Protein AF-A0A191WF52-F1 (afdb_monomer)

pLDDT: mean 78.09, std 19.3, range [26.41, 96.44]

Nearest PDB structures (foldseek):
  6rid-assembly1_G  TM=4.115E-01  e=1.480E-01  Vaccinia virus GLV-1h68
  5m3m-assembly1_G  TM=4.026E-01  e=2.732E+00  Saccharomyces cerevisiae S288C
  7aoe-assembly1_G  TM=3.598E-01  e=2.309E+00  Schizosaccharomyces pombe 972h-
  7ob9-assembly1_G  TM=2.958E-01  e=9.378E+00  Homo sapiens
  5tcu-assembly1_S1  TM=2.341E-01  e=8.383E+00  Staphylococcus aureus subsp. aureus NCTC 8325

Structure (mmCIF, N/CA/C/O backbone):
data_AF-A0A191WF52-F1
#
_entry.id   AF-A0A191WF52-F1
#
loop_
_atom_site.group_PDB
_atom_site.id
_atom_site.type_symbol
_atom_site.label_atom_id
_atom_site.label_alt_id
_atom_site.label_comp_id
_atom_site.label_asym_id
_atom_site.label_entity_id
_atom_site.label_seq_id
_atom_site.pdbx_PDB_ins_code
_atom_site.Cartn_x
_atom_site.Cartn_y
_atom_site.Cartn_z
_atom_site.occupancy
_atom_site.B_iso_or_equiv
_atom_site.auth_seq_id
_atom_site.auth_comp_id
_atom_site.auth_asym_id
_atom_site.auth_atom_id
_atom_site.pdbx_PDB_model_num
ATOM 1 N N . MET A 1 1 ? -11.973 8.768 -15.383 1.00 29.41 1 MET A N 1
ATOM 2 C CA . MET A 1 1 ? -11.548 8.055 -14.163 1.00 29.41 1 MET A CA 1
ATOM 3 C C . MET A 1 1 ? -12.730 8.080 -13.218 1.00 29.41 1 MET A C 1
ATOM 5 O O . MET A 1 1 ? -13.074 9.144 -12.724 1.00 29.41 1 MET A O 1
ATOM 9 N N . VAL A 1 2 ? -13.441 6.960 -13.125 1.00 26.41 2 VAL A N 1
ATOM 10 C CA . VAL A 1 2 ? -14.609 6.805 -12.252 1.00 26.41 2 VAL A CA 1
ATOM 11 C C . VAL A 1 2 ? -14.065 6.355 -10.901 1.00 26.41 2 VAL A C 1
ATOM 13 O O . VAL A 1 2 ? -13.337 5.367 -10.847 1.00 26.41 2 VAL A O 1
ATOM 16 N N . ALA A 1 3 ? -14.325 7.131 -9.849 1.00 27.41 3 ALA A N 1
ATOM 17 C CA . ALA A 1 3 ? -14.027 6.725 -8.484 1.00 27.41 3 ALA A CA 1
ATOM 18 C C . ALA A 1 3 ? -14.960 5.559 -8.141 1.00 27.41 3 ALA A C 1
ATOM 20 O O . ALA A 1 3 ? -16.178 5.721 -8.205 1.00 27.41 3 ALA A O 1
ATOM 21 N N . PHE A 1 4 ? -14.395 4.387 -7.860 1.00 37.84 4 PHE A N 1
ATOM 22 C CA . PHE A 1 4 ? -15.176 3.282 -7.329 1.00 37.84 4 PHE A CA 1
ATOM 23 C C . PHE A 1 4 ? -15.386 3.529 -5.841 1.00 37.84 4 PHE A C 1
ATOM 25 O O . PHE A 1 4 ? -14.440 3.746 -5.087 1.00 37.84 4 PHE A O 1
ATOM 32 N N . ASP A 1 5 ? -16.662 3.579 -5.493 1.00 42.72 5 ASP A N 1
ATOM 33 C CA . ASP A 1 5 ? -17.210 3.669 -4.154 1.00 42.72 5 ASP A CA 1
ATOM 34 C C . ASP A 1 5 ? -16.736 2.455 -3.345 1.00 42.72 5 ASP A C 1
ATOM 36 O O . ASP A 1 5 ? -17.298 1.370 -3.448 1.00 42.72 5 ASP A O 1
ATOM 40 N N . THR A 1 6 ? -15.652 2.601 -2.584 1.00 44.31 6 THR A N 1
ATOM 41 C CA . THR A 1 6 ? -15.279 1.631 -1.546 1.00 44.31 6 THR A CA 1
ATOM 42 C C . THR A 1 6 ? -16.074 1.949 -0.284 1.00 44.31 6 THR A C 1
ATOM 44 O O . THR A 1 6 ? -15.527 2.396 0.728 1.00 44.31 6 THR A O 1
ATOM 47 N N . GLY A 1 7 ? -17.392 1.784 -0.386 1.00 46.22 7 GLY A N 1
ATOM 48 C CA . GLY A 1 7 ? -18.268 1.592 0.762 1.00 46.22 7 GLY A CA 1
ATOM 49 C C . GLY A 1 7 ? -18.091 0.177 1.335 1.00 46.22 7 GLY A C 1
ATOM 50 O O . GLY A 1 7 ? -17.508 -0.683 0.677 1.00 46.22 7 GLY A O 1
ATOM 51 N N . PRO A 1 8 ? -18.536 -0.080 2.574 1.00 43.44 8 PRO A N 1
ATOM 52 C CA . PRO A 1 8 ? -18.485 -1.416 3.162 1.00 43.44 8 PRO A CA 1
ATOM 53 C C . PRO A 1 8 ? -19.297 -2.421 2.322 1.00 43.44 8 PRO A C 1
ATOM 55 O O . PRO A 1 8 ? -20.458 -2.167 2.013 1.00 43.44 8 PRO A O 1
ATOM 58 N N . ASP A 1 9 ? -18.673 -3.553 1.973 1.00 47.97 9 ASP A N 1
ATOM 59 C CA . ASP A 1 9 ? -19.230 -4.607 1.099 1.00 47.97 9 ASP A CA 1
ATOM 60 C C . ASP A 1 9 ? -20.408 -5.389 1.718 1.00 47.97 9 ASP A C 1
ATOM 62 O O . ASP A 1 9 ? -21.119 -6.094 1.004 1.00 47.97 9 ASP A O 1
ATOM 66 N N . ASP A 1 10 ? -20.656 -5.241 3.022 1.00 43.97 10 ASP A N 1
ATOM 67 C CA . ASP A 1 10 ? -21.839 -5.788 3.686 1.00 43.97 10 ASP A CA 1
ATOM 68 C C . ASP A 1 10 ? -22.900 -4.687 3.834 1.00 43.97 10 ASP A C 1
ATOM 70 O O . ASP A 1 10 ? -22.799 -3.790 4.677 1.00 43.97 10 ASP A O 1
ATOM 74 N N . LEU A 1 11 ? -23.930 -4.753 2.985 1.00 46.06 11 LEU A N 1
ATOM 75 C CA . LEU A 1 11 ? -25.143 -3.938 3.081 1.00 46.06 11 LEU A CA 1
ATOM 76 C C . LEU A 1 11 ? -25.948 -4.346 4.324 1.00 46.06 11 LEU A C 1
ATOM 78 O O . LEU A 1 11 ? -26.911 -5.105 4.235 1.00 46.06 11 LEU A O 1
ATOM 82 N N . ASP A 1 12 ? -25.555 -3.827 5.484 1.00 46.78 12 ASP A N 1
ATOM 83 C CA . ASP A 1 12 ? -26.347 -3.913 6.709 1.00 46.78 12 ASP A CA 1
ATOM 84 C C . ASP A 1 12 ? -27.465 -2.837 6.670 1.00 46.78 12 ASP A C 1
ATOM 86 O O . ASP A 1 12 ? -27.225 -1.625 6.714 1.00 46.78 12 ASP A O 1
ATOM 90 N N . ASP A 1 13 ? -28.707 -3.309 6.532 1.00 49.62 13 ASP A N 1
ATOM 91 C CA . ASP A 1 13 ? -29.984 -2.655 6.867 1.00 49.62 13 ASP A CA 1
ATOM 92 C C . ASP A 1 13 ? -30.481 -1.398 6.101 1.00 49.62 13 ASP A C 1
ATOM 94 O O . ASP A 1 13 ? -31.334 -0.684 6.630 1.00 49.62 13 ASP A O 1
ATOM 98 N N . GLU A 1 14 ? -30.038 -1.091 4.870 1.00 48.06 14 GLU A N 1
ATOM 99 C CA . GLU A 1 14 ? -30.549 0.056 4.054 1.00 48.06 14 GLU A CA 1
ATOM 100 C C . GLU A 1 14 ? -30.547 1.416 4.794 1.00 48.06 14 GLU A C 1
ATOM 102 O O . GLU A 1 14 ? -31.282 2.363 4.495 1.00 48.06 14 GLU A O 1
ATOM 107 N N . ARG A 1 15 ? -29.687 1.536 5.802 1.00 46.47 15 ARG A N 1
ATOM 108 C CA . ARG A 1 15 ? -29.732 2.594 6.807 1.00 46.47 15 ARG A CA 1
ATOM 109 C C . ARG A 1 15 ? -28.666 3.655 6.576 1.00 46.47 15 ARG A C 1
ATOM 111 O O . ARG A 1 15 ? -28.021 4.117 7.512 1.00 46.47 15 ARG A O 1
ATOM 118 N N . LEU A 1 16 ? -28.550 4.119 5.332 1.00 50.62 16 LEU A N 1
ATOM 119 C CA . LEU A 1 16 ? -27.591 5.157 4.916 1.00 50.62 16 LEU A CA 1
ATOM 120 C C . LEU A 1 16 ? -27.689 6.463 5.735 1.00 50.62 16 LEU A C 1
ATOM 122 O O . LEU A 1 16 ? -26.727 7.221 5.796 1.00 50.62 16 LEU A O 1
ATOM 126 N N . ALA A 1 17 ? -28.831 6.719 6.385 1.00 48.50 17 ALA A N 1
ATOM 127 C CA . ALA A 1 17 ? -29.066 7.885 7.240 1.00 48.50 17 ALA A CA 1
ATOM 128 C C . ALA A 1 17 ? -29.325 7.545 8.722 1.00 48.50 17 ALA A C 1
ATOM 130 O O . ALA A 1 17 ? -29.654 8.436 9.509 1.00 48.50 17 ALA A O 1
ATOM 131 N N . ALA A 1 18 ? -29.226 6.276 9.133 1.00 52.44 18 ALA A N 1
ATOM 132 C CA . ALA A 1 18 ? -29.449 5.934 10.531 1.00 52.44 18 ALA A CA 1
ATOM 133 C C . ALA A 1 18 ? -28.269 6.384 11.385 1.00 52.44 18 ALA A C 1
ATOM 135 O O . ALA A 1 18 ? -27.104 6.171 11.048 1.00 52.44 18 ALA A O 1
ATOM 136 N N . SER A 1 19 ? -28.578 6.967 12.541 1.00 56.81 19 SER A N 1
ATOM 137 C CA . SER A 1 19 ? -27.571 7.191 13.567 1.00 56.81 19 SER A CA 1
ATOM 138 C C . SER A 1 19 ? -26.925 5.851 13.915 1.00 56.81 19 SER A C 1
ATOM 140 O O . SER A 1 19 ? -27.600 4.932 14.379 1.00 56.81 19 SER A O 1
ATOM 142 N N . GLN A 1 20 ? -25.622 5.741 13.660 1.00 56.81 20 GLN A N 1
ATOM 143 C CA . GLN A 1 20 ? -24.847 4.546 13.982 1.00 56.81 20 GLN A CA 1
ATOM 144 C C . GLN A 1 20 ? -25.029 4.200 15.463 1.00 56.81 20 GLN A C 1
ATOM 146 O O . GLN A 1 20 ? -25.039 5.098 16.315 1.00 56.81 20 GLN A O 1
ATOM 151 N N . ARG A 1 21 ? -25.192 2.911 15.774 1.00 57.84 21 ARG A N 1
ATOM 152 C CA . ARG A 1 21 ? -25.303 2.440 17.161 1.00 57.84 21 ARG A CA 1
ATOM 153 C C . ARG A 1 21 ? -23.987 2.684 17.915 1.00 57.84 21 ARG A C 1
ATOM 155 O O . ARG A 1 21 ? -22.936 2.883 17.305 1.00 57.84 21 ARG A O 1
ATOM 162 N N . VAL A 1 22 ? -24.054 2.734 19.246 1.00 59.91 22 VAL A N 1
ATOM 163 C CA . VAL A 1 22 ? -22.894 3.027 20.116 1.00 59.91 22 VAL A CA 1
ATOM 164 C C . VAL A 1 22 ? -21.824 1.932 20.028 1.00 59.91 22 VAL A C 1
ATOM 166 O O . VAL A 1 22 ? -20.645 2.215 20.178 1.00 59.91 22 VAL A O 1
ATOM 169 N N . ASP A 1 23 ? -22.231 0.709 19.710 1.00 61.94 23 ASP A N 1
ATOM 170 C CA . ASP A 1 23 ? -21.393 -0.471 19.499 1.00 61.94 23 ASP A CA 1
ATOM 171 C C . ASP A 1 23 ? -21.012 -0.697 18.025 1.00 61.94 23 ASP A C 1
ATOM 173 O O . ASP A 1 23 ? -20.489 -1.755 17.679 1.00 61.94 23 ASP A O 1
ATOM 177 N N . SER A 1 24 ? -21.276 0.277 17.145 1.00 62.53 24 SER A N 1
ATOM 178 C CA . SER A 1 24 ? -20.961 0.156 15.722 1.00 62.53 24 SER A CA 1
ATOM 179 C C . SER A 1 24 ? -19.452 0.032 15.521 1.00 62.53 24 SER A C 1
ATOM 181 O O . SER A 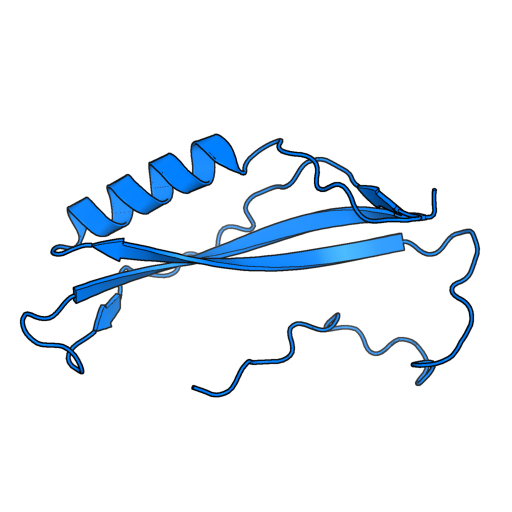1 24 ? -18.695 0.982 15.735 1.00 62.53 24 SER A O 1
ATOM 183 N N . LYS A 1 25 ? -19.046 -1.153 15.068 1.00 71.44 25 LYS A N 1
ATOM 184 C CA . LYS A 1 25 ? -17.724 -1.435 14.513 1.00 71.44 25 LYS A CA 1
ATOM 185 C C . LYS A 1 25 ? -17.755 -1.2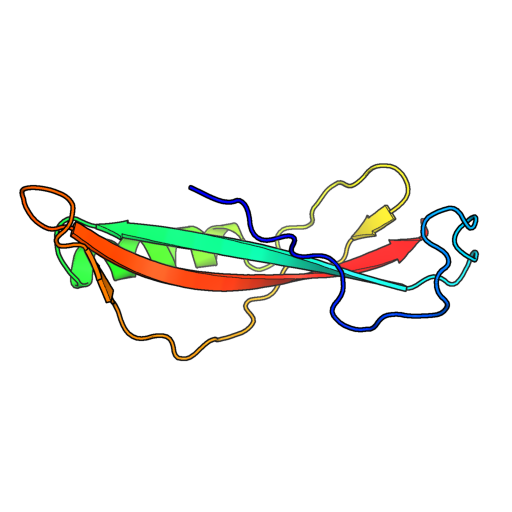03 13.010 1.00 71.44 25 LYS A C 1
ATOM 187 O O . LYS A 1 25 ? -18.807 -1.337 12.385 1.00 71.44 25 LYS A O 1
ATOM 192 N N . GLY A 1 26 ? -16.624 -0.846 12.423 1.00 78.38 26 GLY A N 1
ATOM 193 C CA . GLY A 1 26 ? -16.491 -0.806 10.972 1.00 78.38 26 GLY A CA 1
ATOM 194 C C . GLY A 1 26 ? -15.044 -0.689 10.539 1.00 78.38 26 GLY A C 1
ATOM 195 O O . GLY A 1 26 ? -14.221 -0.133 11.262 1.00 78.38 26 GLY A O 1
ATOM 196 N N . ASP A 1 27 ? -14.755 -1.161 9.339 1.00 83.69 27 ASP A N 1
ATOM 197 C CA . ASP A 1 27 ? -13.412 -1.129 8.780 1.00 83.69 27 ASP A CA 1
ATOM 198 C C . ASP A 1 27 ? -13.333 -0.065 7.688 1.00 83.69 27 ASP A C 1
ATOM 200 O O . ASP A 1 27 ? -14.201 0.021 6.817 1.00 83.69 27 ASP A O 1
ATOM 204 N N . TYR A 1 28 ? -12.282 0.752 7.720 1.00 84.25 28 TYR A N 1
ATOM 205 C CA . TYR A 1 28 ? -11.931 1.596 6.585 1.00 84.25 28 TYR A CA 1
ATOM 206 C C . TYR A 1 28 ? -11.027 0.806 5.655 1.00 84.25 28 TYR A C 1
ATOM 208 O O . TYR A 1 28 ? -9.977 0.321 6.080 1.00 84.25 28 TYR A O 1
ATOM 216 N N . ARG A 1 29 ? -11.416 0.717 4.385 1.00 88.3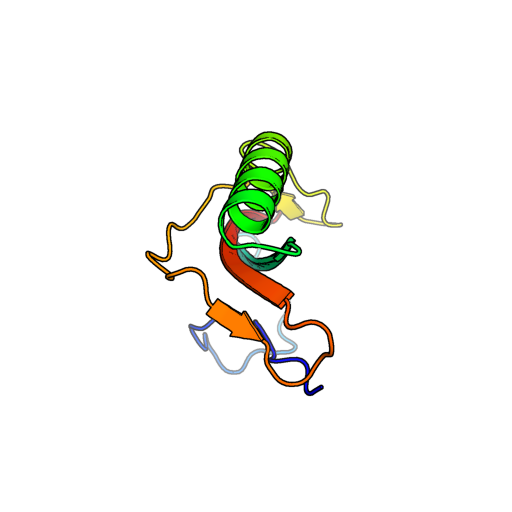8 29 ARG A N 1
ATOM 217 C CA . ARG A 1 29 ? -10.588 0.150 3.324 1.00 88.38 29 ARG A CA 1
ATOM 218 C C . ARG A 1 29 ? -10.100 1.257 2.407 1.00 88.38 29 ARG A C 1
ATOM 220 O O . ARG A 1 29 ? -10.874 2.139 2.039 1.00 88.38 29 ARG A O 1
ATOM 227 N N . PHE A 1 30 ? -8.824 1.226 2.047 1.00 86.19 30 PHE A N 1
ATOM 228 C CA . PHE A 1 30 ? -8.283 2.123 1.032 1.00 86.19 30 PHE A CA 1
ATOM 229 C C . PHE A 1 30 ? -7.220 1.425 0.191 1.00 86.19 30 PHE A C 1
ATOM 231 O O .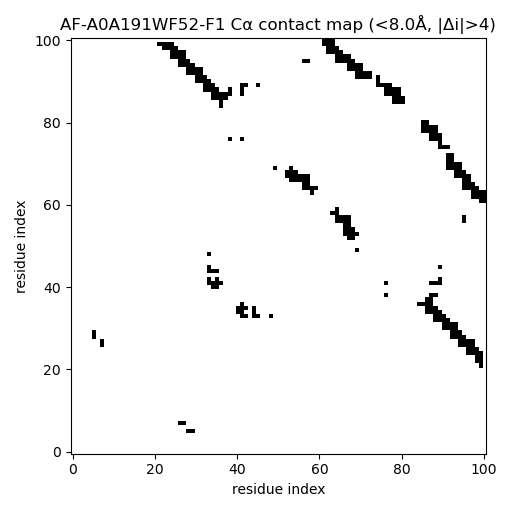 PHE A 1 30 ? -6.476 0.577 0.677 1.00 86.19 30 PHE A O 1
ATOM 238 N N . VAL A 1 31 ? -7.139 1.827 -1.075 1.00 90.31 31 VAL A N 1
ATOM 239 C CA . VAL A 1 31 ? -6.213 1.253 -2.053 1.00 90.31 31 VAL A CA 1
ATOM 240 C C . VAL A 1 31 ? -5.049 2.207 -2.268 1.00 90.31 31 VAL A C 1
ATOM 242 O O . VAL A 1 31 ? -5.247 3.399 -2.522 1.00 90.31 31 VAL A O 1
ATOM 245 N N . THR A 1 32 ? -3.823 1.693 -2.219 1.00 90.81 32 THR A N 1
ATOM 246 C CA . THR A 1 32 ? -2.644 2.443 -2.667 1.00 90.81 32 THR A CA 1
ATOM 247 C C . THR A 1 32 ? -2.175 1.933 -4.013 1.00 90.81 32 THR A C 1
ATOM 249 O O . THR A 1 32 ? -1.940 0.739 -4.164 1.00 90.81 32 THR A O 1
ATOM 252 N N . LYS A 1 33 ? -1.964 2.847 -4.965 1.00 92.75 33 LYS A N 1
ATOM 253 C CA . LYS A 1 33 ? -1.379 2.541 -6.272 1.00 92.75 33 LYS A CA 1
ATOM 254 C C . LYS A 1 33 ? 0.081 2.984 -6.314 1.00 92.75 33 LYS A C 1
ATOM 256 O O . LYS A 1 33 ? 0.372 4.174 -6.428 1.00 92.75 33 LYS A O 1
ATOM 261 N N . SER A 1 34 ? 0.997 2.028 -6.221 1.00 93.38 34 SER A N 1
ATOM 262 C CA . SER A 1 34 ? 2.443 2.266 -6.278 1.00 93.38 34 SER A CA 1
ATOM 263 C C . SER A 1 34 ? 2.918 2.206 -7.722 1.00 93.38 34 SER A C 1
ATOM 265 O O . SER A 1 34 ? 2.789 1.161 -8.350 1.00 93.38 34 SER A O 1
ATOM 267 N N . VAL A 1 35 ? 3.455 3.307 -8.253 1.00 95.19 35 VAL A N 1
ATOM 268 C CA . VAL A 1 35 ? 3.811 3.450 -9.677 1.00 95.19 35 VAL A CA 1
ATOM 269 C C . VAL A 1 35 ? 5.321 3.615 -9.850 1.00 95.19 35 VAL A C 1
ATOM 271 O O . VAL A 1 35 ? 5.959 4.344 -9.094 1.00 95.19 35 VAL A O 1
ATOM 274 N N . GLY A 1 36 ? 5.891 2.968 -10.867 1.00 95.19 36 GLY A N 1
ATOM 275 C CA . GLY A 1 36 ? 7.303 3.063 -11.230 1.00 95.19 36 GLY A CA 1
ATOM 276 C C . GLY A 1 36 ? 7.538 3.002 -12.741 1.00 95.19 36 GLY A C 1
ATOM 277 O O . GLY A 1 36 ? 6.669 2.600 -13.513 1.00 95.19 36 GLY A O 1
ATOM 278 N N . ILE A 1 37 ? 8.739 3.405 -13.162 1.00 95.81 37 ILE A N 1
ATOM 279 C CA . ILE A 1 37 ? 9.176 3.367 -14.572 1.00 95.81 37 ILE A CA 1
ATOM 280 C C . ILE A 1 37 ? 9.508 1.947 -15.058 1.00 95.81 37 ILE A C 1
ATOM 282 O O . ILE A 1 37 ? 9.540 1.681 -16.256 1.00 95.81 37 ILE A O 1
ATOM 286 N N . ASP A 1 38 ? 9.731 1.030 -14.121 1.00 96.12 38 ASP A N 1
ATOM 287 C CA . ASP A 1 38 ? 9.972 -0.388 -14.347 1.00 96.12 38 ASP A CA 1
ATOM 288 C C . ASP A 1 38 ? 9.326 -1.211 -13.205 1.00 96.12 38 ASP A C 1
ATOM 290 O O . ASP A 1 38 ? 8.926 -0.643 -12.176 1.00 96.12 38 ASP A O 1
ATOM 294 N N . PRO A 1 39 ? 9.200 -2.545 -13.350 1.00 95.06 39 PRO A N 1
ATOM 295 C CA . PRO A 1 39 ? 8.574 -3.382 -12.328 1.00 95.06 39 PRO A CA 1
ATOM 296 C C . PRO A 1 39 ? 9.274 -3.368 -10.965 1.00 95.06 39 PRO A C 1
ATOM 298 O O . PRO A 1 39 ? 8.628 -3.619 -9.947 1.00 95.06 39 PRO A O 1
ATOM 301 N N . PHE A 1 40 ? 10.584 -3.128 -10.924 1.00 95.56 40 PHE A N 1
ATOM 302 C CA . PHE A 1 40 ? 11.359 -3.104 -9.688 1.00 95.56 40 PHE A CA 1
ATOM 303 C C . PHE A 1 40 ? 11.154 -1.782 -8.945 1.00 95.56 40 PHE A C 1
ATOM 305 O O . PHE A 1 40 ? 10.888 -1.796 -7.744 1.00 95.56 40 PHE A O 1
ATOM 312 N N . ALA A 1 41 ? 11.157 -0.656 -9.659 1.00 94.94 41 ALA A N 1
ATOM 313 C CA . ALA A 1 41 ? 10.827 0.654 -9.109 1.00 94.94 41 ALA A CA 1
ATOM 314 C C . ALA A 1 41 ? 9.420 0.670 -8.483 1.00 94.94 41 ALA A C 1
ATOM 316 O O . ALA A 1 41 ? 9.251 1.163 -7.370 1.00 94.94 41 ALA A O 1
ATOM 317 N N . ALA A 1 42 ? 8.423 0.064 -9.141 1.00 94.38 42 ALA A N 1
ATOM 318 C CA . ALA A 1 42 ? 7.067 -0.039 -8.589 1.00 94.38 42 ALA A CA 1
ATOM 319 C C . ALA A 1 42 ? 7.034 -0.822 -7.259 1.00 94.38 42 ALA A C 1
ATOM 321 O O . ALA A 1 42 ? 6.358 -0.411 -6.316 1.00 94.38 42 ALA A O 1
ATOM 322 N N . ARG A 1 43 ? 7.818 -1.906 -7.146 1.00 93.88 43 ARG A N 1
ATOM 323 C CA . ARG A 1 43 ? 7.967 -2.680 -5.897 1.00 93.88 43 ARG A CA 1
ATOM 324 C C . ARG A 1 43 ? 8.679 -1.890 -4.801 1.00 93.88 43 ARG A C 1
ATOM 326 O O . ARG A 1 43 ? 8.255 -1.944 -3.656 1.00 93.88 43 ARG A O 1
ATOM 333 N N . GLN A 1 44 ? 9.713 -1.121 -5.135 1.00 95.00 44 GLN A N 1
ATOM 334 C CA . GLN A 1 44 ? 10.392 -0.274 -4.149 1.00 95.00 44 GLN A CA 1
ATOM 335 C C . GLN A 1 44 ? 9.459 0.790 -3.566 1.00 95.00 44 GLN A C 1
ATOM 337 O O . GLN A 1 44 ? 9.456 1.011 -2.355 1.00 95.00 44 GLN A O 1
ATOM 342 N N . VAL A 1 45 ? 8.648 1.431 -4.416 1.00 94.31 45 VAL A N 1
ATOM 343 C CA . VAL A 1 45 ? 7.630 2.388 -3.961 1.00 94.31 45 VAL A CA 1
ATOM 344 C C . VAL A 1 45 ? 6.623 1.686 -3.056 1.00 94.31 45 VAL A C 1
ATOM 346 O O . VAL A 1 45 ? 6.337 2.194 -1.973 1.00 94.31 45 VAL A O 1
ATOM 349 N N . ARG A 1 46 ? 6.164 0.491 -3.446 1.00 93.19 46 ARG A N 1
ATOM 350 C CA . ARG A 1 46 ? 5.276 -0.340 -2.630 1.00 93.19 46 ARG A CA 1
ATOM 351 C C . ARG A 1 46 ? 5.843 -0.608 -1.241 1.00 93.19 46 ARG A C 1
ATOM 353 O O . ARG A 1 46 ? 5.169 -0.366 -0.248 1.00 93.19 46 ARG A O 1
ATOM 360 N N . ASP A 1 47 ? 7.088 -1.064 -1.158 1.00 92.75 47 ASP A N 1
ATOM 361 C CA . ASP A 1 47 ? 7.732 -1.403 0.114 1.00 92.75 47 ASP A CA 1
ATOM 362 C C . ASP A 1 47 ? 7.924 -0.164 1.003 1.00 92.75 47 ASP A C 1
ATOM 364 O O . ASP A 1 47 ? 7.716 -0.217 2.221 1.00 92.75 47 ASP A O 1
ATOM 368 N N . ALA A 1 48 ? 8.250 0.985 0.402 1.00 93.31 48 ALA A N 1
ATOM 369 C CA . ALA A 1 48 ? 8.348 2.256 1.114 1.00 93.31 48 ALA A CA 1
ATOM 370 C C . ALA A 1 48 ? 6.986 2.729 1.652 1.00 93.31 48 ALA A C 1
ATOM 372 O O . ALA A 1 48 ? 6.904 3.211 2.786 1.00 93.31 48 ALA A O 1
ATOM 373 N N . VAL A 1 49 ? 5.919 2.578 0.862 1.00 90.94 49 VAL A N 1
ATOM 374 C CA . VAL A 1 49 ? 4.538 2.869 1.270 1.00 90.94 49 VAL A CA 1
ATOM 375 C C . VAL A 1 49 ? 4.118 1.929 2.399 1.00 90.94 49 VAL A C 1
ATOM 377 O O . VAL A 1 49 ? 3.691 2.398 3.454 1.00 90.94 49 VAL A O 1
ATOM 380 N N . ALA A 1 50 ? 4.336 0.624 2.236 1.00 90.12 50 ALA A N 1
ATOM 381 C CA . ALA A 1 50 ? 3.975 -0.385 3.221 1.00 90.12 50 ALA A CA 1
ATOM 382 C C . ALA A 1 50 ? 4.649 -0.147 4.577 1.00 90.12 50 ALA A C 1
ATOM 384 O O . ALA A 1 50 ? 3.996 -0.235 5.617 1.00 90.12 50 ALA A O 1
ATOM 385 N N . THR A 1 51 ? 5.927 0.244 4.567 1.00 91.19 51 THR A N 1
ATOM 386 C CA . THR A 1 51 ? 6.684 0.590 5.782 1.00 91.19 51 THR A CA 1
ATOM 387 C C . THR A 1 51 ? 6.091 1.790 6.524 1.00 91.19 51 THR A C 1
ATOM 389 O O . THR A 1 51 ? 6.186 1.871 7.745 1.00 91.19 51 THR A O 1
ATOM 392 N N . ARG A 1 52 ? 5.487 2.742 5.803 1.00 88.50 52 ARG A N 1
ATOM 393 C CA . ARG A 1 52 ? 4.899 3.951 6.402 1.00 88.50 52 ARG A CA 1
ATOM 394 C C . ARG A 1 52 ? 3.468 3.754 6.879 1.00 88.50 52 ARG A C 1
ATOM 396 O O . ARG A 1 52 ? 3.065 4.417 7.830 1.00 88.50 52 ARG A O 1
ATOM 403 N N . ILE A 1 53 ? 2.705 2.905 6.197 1.00 88.75 53 ILE A N 1
ATOM 404 C CA . ILE A 1 53 ? 1.284 2.702 6.484 1.00 88.75 53 ILE A CA 1
ATOM 405 C C . ILE A 1 53 ? 1.086 1.63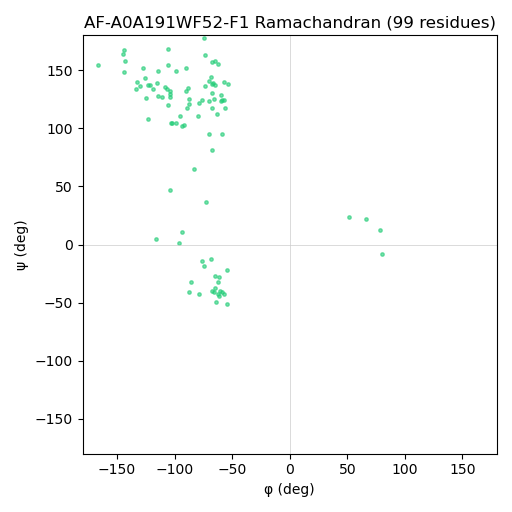8 7.558 1.00 88.75 53 ILE A C 1
ATOM 407 O O . ILE A 1 53 ? 0.256 1.825 8.444 1.00 88.75 53 ILE A O 1
ATOM 411 N N . THR A 1 54 ? 1.855 0.549 7.523 1.00 91.31 54 THR A N 1
ATOM 412 C CA . THR A 1 54 ? 1.707 -0.540 8.496 1.00 91.31 54 THR A CA 1
ATOM 413 C C . THR A 1 54 ? 1.878 -0.014 9.919 1.00 91.31 54 THR A C 1
ATOM 415 O O . THR A 1 54 ? 2.888 0.604 10.253 1.00 91.31 54 THR A O 1
ATOM 418 N N . GLY A 1 55 ? 0.884 -0.256 10.774 1.00 88.00 55 GLY A N 1
ATOM 419 C CA . GLY A 1 55 ? 0.891 0.211 12.161 1.00 88.00 55 GLY A CA 1
ATOM 420 C C . GLY A 1 55 ? 0.487 1.677 12.348 1.00 88.00 55 GLY A C 1
ATOM 421 O O . GLY A 1 55 ? 0.281 2.102 13.489 1.00 88.00 55 GLY A O 1
ATOM 422 N N . HIS A 1 56 ? 0.332 2.451 11.270 1.00 88.56 56 HIS A N 1
ATOM 423 C CA . HIS A 1 56 ? -0.145 3.827 11.349 1.00 88.56 56 HIS A CA 1
ATOM 424 C C . HIS A 1 56 ? -1.624 3.859 11.744 1.00 88.56 56 HIS A C 1
ATOM 426 O O . HIS A 1 56 ? -2.419 3.039 11.292 1.00 88.56 56 HIS A O 1
ATOM 432 N N . ARG A 1 57 ? -2.005 4.812 12.595 1.00 88.94 57 ARG A N 1
ATOM 433 C CA . ARG A 1 57 ? -3.389 4.978 13.049 1.00 88.94 57 ARG A CA 1
ATOM 434 C C . ARG A 1 57 ? -3.993 6.190 12.369 1.00 88.94 57 ARG A C 1
ATOM 436 O O . ARG A 1 57 ? -3.495 7.300 12.543 1.00 88.94 57 ARG A O 1
ATOM 443 N N . LEU A 1 58 ? -5.068 5.976 11.619 1.00 82.56 58 LEU A N 1
ATOM 444 C CA . LEU A 1 58 ? -5.820 7.081 11.039 1.00 82.56 58 LEU A CA 1
ATOM 445 C C . LEU A 1 58 ? -6.525 7.878 12.139 1.00 82.56 58 LEU A C 1
ATOM 447 O O . LEU A 1 58 ? -7.009 7.321 13.123 1.00 82.56 58 LEU A O 1
ATOM 451 N N . VAL A 1 59 ? -6.596 9.193 11.959 1.00 84.12 59 VAL A N 1
ATOM 452 C CA . VAL A 1 59 ? -7.381 10.073 12.825 1.00 84.12 59 VAL A CA 1
ATOM 453 C C . VAL A 1 59 ? -8.661 10.412 12.083 1.00 84.12 59 VAL A C 1
ATOM 455 O O . VAL A 1 59 ? -8.654 11.211 11.150 1.00 84.12 59 VAL A O 1
ATOM 458 N N . VAL A 1 60 ? -9.760 9.787 12.497 1.00 79.88 60 VAL A N 1
ATOM 459 C CA . VAL A 1 60 ? -11.094 10.054 11.956 1.00 79.88 60 VAL A CA 1
ATOM 460 C C . VAL A 1 60 ? -11.949 10.661 13.062 1.00 79.88 60 VAL A C 1
ATOM 462 O O . VAL A 1 60 ? -12.029 10.125 14.167 1.00 79.88 60 VAL A O 1
ATOM 465 N N . ALA A 1 61 ? -12.571 11.809 12.786 1.00 77.12 61 ALA A N 1
ATOM 466 C CA . ALA A 1 61 ? -13.385 12.512 13.772 1.00 77.12 61 ALA A CA 1
ATOM 467 C C . ALA A 1 61 ? -14.530 11.613 14.278 1.00 77.12 61 ALA A C 1
ATOM 469 O O . ALA A 1 61 ? -15.319 11.100 13.488 1.00 77.12 61 ALA A O 1
ATOM 470 N N . GLY A 1 62 ? -14.614 11.427 15.600 1.00 77.25 62 GLY A N 1
ATOM 471 C CA . GLY A 1 62 ? -15.647 10.604 16.240 1.00 77.25 62 GLY A CA 1
ATOM 472 C C . GLY A 1 62 ? -15.414 9.088 16.184 1.00 77.25 62 GLY A C 1
ATOM 473 O O . GLY A 1 62 ? -16.337 8.330 16.483 1.00 77.25 62 GLY A O 1
ATOM 474 N N . ARG A 1 63 ? -14.215 8.629 15.799 1.00 78.94 63 ARG A N 1
ATOM 475 C CA . ARG A 1 63 ? -13.866 7.203 15.686 1.00 78.94 63 ARG A CA 1
ATOM 476 C C . ARG A 1 63 ? -12.531 6.897 16.360 1.00 78.94 63 ARG A C 1
ATOM 478 O O . ARG A 1 63 ? -11.562 7.641 16.213 1.00 78.94 63 ARG A O 1
ATOM 485 N N . ALA A 1 64 ? -12.466 5.761 17.045 1.00 83.69 64 ALA A N 1
ATOM 486 C CA . ALA A 1 64 ? -11.234 5.183 17.557 1.00 83.69 64 ALA A CA 1
ATOM 487 C C . ALA A 1 64 ? -10.703 4.184 16.523 1.00 83.69 64 ALA A C 1
ATOM 489 O O . ALA A 1 64 ? -11.203 3.069 16.398 1.00 83.69 64 ALA A O 1
ATOM 490 N N . CYS A 1 65 ? -9.698 4.596 15.751 1.00 85.06 65 CYS A N 1
ATOM 491 C CA . CYS A 1 65 ? -9.086 3.724 14.752 1.00 85.06 65 CYS A CA 1
ATOM 492 C C . CYS A 1 65 ? -7.940 2.902 15.360 1.00 85.06 65 CYS A C 1
ATOM 494 O O . CYS A 1 65 ? -7.070 3.409 16.086 1.00 85.06 65 CYS A O 1
ATOM 496 N N . GLY A 1 66 ? -7.931 1.615 15.034 1.00 87.38 66 GLY A N 1
ATOM 497 C CA . GLY A 1 66 ? -6.806 0.721 15.243 1.00 87.38 66 GLY A CA 1
ATOM 498 C C . GLY A 1 66 ? -5.679 0.961 14.231 1.00 87.38 66 GLY A C 1
ATOM 499 O O . GLY A 1 66 ? -5.766 1.846 13.377 1.00 87.38 66 GLY A O 1
ATOM 500 N N . PRO A 1 67 ? -4.570 0.219 14.357 1.00 92.25 67 PRO A N 1
ATOM 501 C CA . PRO A 1 67 ? -3.471 0.291 13.403 1.00 92.25 67 PRO A CA 1
ATOM 502 C C . PRO A 1 67 ? -3.897 -0.242 12.030 1.00 92.25 67 PRO A C 1
ATOM 504 O O . PRO A 1 67 ? -4.556 -1.278 11.947 1.00 92.25 67 PRO A O 1
ATOM 507 N N . ALA A 1 68 ? -3.470 0.438 10.968 1.00 90.69 68 ALA A N 1
ATOM 508 C CA . ALA A 1 68 ? -3.619 -0.048 9.607 1.00 90.69 68 ALA A CA 1
ATOM 509 C C . ALA A 1 68 ? -2.785 -1.317 9.396 1.00 90.69 68 ALA A C 1
ATOM 511 O O . ALA A 1 68 ? -1.624 -1.389 9.824 1.00 90.69 68 ALA A O 1
ATOM 512 N N . TYR A 1 69 ? -3.364 -2.295 8.711 1.00 90.31 69 TYR A N 1
ATOM 513 C CA . TYR A 1 69 ? -2.671 -3.500 8.279 1.00 90.31 69 TYR A CA 1
ATOM 514 C C . TYR A 1 69 ? -2.865 -3.722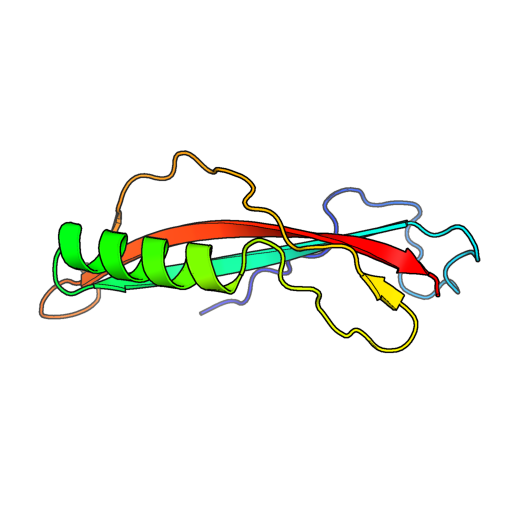 6.784 1.00 90.31 69 TYR A C 1
ATOM 516 O O . TYR A 1 69 ? -3.846 -3.277 6.184 1.00 90.31 69 TYR A O 1
ATOM 524 N N . TRP A 1 70 ? -1.872 -4.374 6.191 1.00 88.50 70 TRP A N 1
ATOM 525 C CA . TRP A 1 70 ? -1.913 -4.767 4.794 1.00 88.50 70 TRP A CA 1
ATOM 526 C C . TRP A 1 70 ? -2.830 -5.979 4.657 1.00 88.50 70 TRP A C 1
ATOM 528 O O . TRP A 1 70 ? -2.601 -6.982 5.339 1.00 88.50 70 TRP A O 1
ATOM 538 N N . ASP A 1 71 ? -3.841 -5.884 3.797 1.00 84.12 71 ASP A N 1
ATOM 539 C CA . ASP A 1 71 ? -4.573 -7.050 3.316 1.00 84.12 71 ASP A CA 1
ATOM 540 C C . ASP A 1 71 ? -3.892 -7.510 2.020 1.00 84.12 71 ASP A C 1
ATOM 542 O O . ASP A 1 71 ? -3.981 -6.825 0.996 1.00 84.12 71 ASP A O 1
ATOM 546 N N . PRO A 1 72 ? -3.088 -8.587 2.061 1.00 66.69 72 PRO A N 1
ATOM 547 C CA . PRO A 1 72 ? -2.247 -8.958 0.940 1.00 66.69 72 PRO A CA 1
ATOM 548 C C . PRO A 1 72 ? -3.105 -9.474 -0.216 1.00 66.69 72 PRO A C 1
ATOM 550 O O . PRO A 1 72 ? -3.391 -10.669 -0.326 1.00 66.69 72 PRO A O 1
ATOM 553 N N . SER A 1 73 ? -3.438 -8.588 -1.149 1.00 64.69 73 SER A N 1
ATOM 554 C CA . SER A 1 73 ? -3.800 -9.010 -2.491 1.00 64.69 73 SER A CA 1
ATOM 555 C C . SER A 1 73 ? -2.511 -9.515 -3.158 1.00 64.69 73 SER A C 1
ATOM 557 O O . SER A 1 73 ? -1.490 -8.831 -3.219 1.00 64.69 73 SER A O 1
ATOM 559 N N . ASN A 1 74 ? -2.494 -10.759 -3.642 1.00 65.81 74 ASN A N 1
ATOM 560 C CA . ASN A 1 74 ? -1.357 -11.291 -4.411 1.00 65.81 74 ASN A CA 1
ATOM 561 C C . ASN A 1 74 ? -1.310 -10.679 -5.831 1.00 65.81 74 ASN A C 1
ATOM 563 O O . ASN A 1 74 ? -1.016 -11.374 -6.809 1.00 65.81 74 ASN A O 1
ATOM 567 N N . ALA A 1 75 ? -1.651 -9.395 -5.968 1.00 77.50 75 ALA A N 1
ATOM 568 C CA . ALA A 1 75 ? -1.763 -8.725 -7.247 1.00 77.50 75 ALA A CA 1
ATOM 569 C C . ALA A 1 75 ? -0.381 -8.642 -7.922 1.00 77.50 75 ALA A C 1
ATOM 571 O O . ALA A 1 75 ? 0.588 -8.142 -7.337 1.00 77.50 75 ALA A O 1
ATOM 572 N N . PRO A 1 76 ? -0.245 -9.141 -9.163 1.00 88.44 76 PRO A N 1
ATOM 573 C CA . PRO A 1 76 ? 0.992 -8.991 -9.910 1.00 88.44 76 PRO A CA 1
ATOM 574 C C . PRO A 1 76 ? 1.220 -7.520 -10.278 1.00 88.44 76 PRO A C 1
ATOM 576 O O . PRO A 1 76 ? 0.275 -6.745 -10.410 1.00 88.44 76 PRO A O 1
ATOM 579 N N . VAL A 1 77 ? 2.482 -7.151 -10.526 1.00 92.38 77 VAL A N 1
ATOM 580 C CA . VAL A 1 77 ? 2.810 -5.852 -11.134 1.00 92.38 77 VAL A CA 1
ATOM 581 C C . VAL A 1 77 ? 2.128 -5.765 -12.496 1.00 92.38 77 VAL A C 1
ATOM 583 O O . VAL A 1 77 ? 2.365 -6.606 -13.367 1.00 92.38 77 VAL A O 1
ATOM 586 N N . GLN A 1 78 ? 1.320 -4.732 -12.690 1.00 94.94 78 GLN A N 1
ATOM 587 C CA . GLN A 1 78 ? 0.618 -4.465 -13.936 1.00 94.94 78 GLN A CA 1
ATOM 588 C C . GLN A 1 78 ? 1.375 -3.422 -14.755 1.00 94.94 78 GLN A C 1
ATOM 590 O O . GLN A 1 78 ? 2.055 -2.551 -14.211 1.00 94.94 78 GLN A O 1
ATOM 595 N N . ARG A 1 79 ? 1.274 -3.517 -16.081 1.00 96.44 79 ARG A N 1
ATOM 596 C CA . ARG A 1 79 ? 1.871 -2.558 -17.014 1.00 96.44 79 ARG A CA 1
ATOM 597 C C . ARG A 1 79 ? 0.782 -1.648 -17.560 1.00 96.44 79 ARG A C 1
ATOM 599 O O . ARG A 1 79 ? -0.191 -2.135 -18.127 1.00 96.44 79 ARG A O 1
ATOM 606 N N . ASP A 1 80 ? 0.984 -0.344 -17.445 1.00 94.31 80 ASP A N 1
ATOM 607 C CA . ASP A 1 80 ? 0.132 0.671 -18.047 1.00 94.31 80 ASP A CA 1
ATOM 608 C C . ASP A 1 80 ? 0.712 1.113 -19.398 1.00 94.31 80 ASP A C 1
ATOM 610 O O . ASP A 1 80 ? 1.763 1.753 -19.472 1.00 94.31 80 ASP A O 1
ATOM 614 N N . THR A 1 81 ? 0.027 0.743 -20.481 1.00 94.31 81 THR A N 1
ATOM 615 C CA . THR A 1 81 ? 0.390 1.113 -21.858 1.00 94.31 81 THR A CA 1
ATOM 616 C C . THR A 1 81 ? -0.371 2.333 -22.373 1.00 94.31 81 THR A C 1
ATOM 618 O O . THR A 1 81 ? -0.187 2.709 -23.528 1.00 94.31 81 THR A O 1
ATOM 621 N N . SER A 1 82 ? -1.241 2.936 -21.556 1.00 94.06 82 SER A N 1
ATOM 622 C CA . SER A 1 82 ? -1.968 4.163 -21.909 1.00 94.06 82 SER A CA 1
ATOM 623 C C . SER A 1 82 ? -1.091 5.418 -21.820 1.00 94.06 82 SER A C 1
ATOM 625 O O . SER A 1 82 ? -1.437 6.462 -22.371 1.00 94.06 82 SER A O 1
ATOM 627 N N . VAL A 1 83 ? 0.074 5.299 -21.179 1.00 90.62 83 VAL A N 1
ATOM 628 C CA . VAL A 1 83 ? 1.082 6.350 -21.006 1.00 90.62 83 VAL A CA 1
ATOM 629 C C . VAL A 1 83 ? 2.378 6.003 -21.751 1.00 90.62 83 VAL A C 1
ATOM 631 O O . VAL A 1 83 ? 2.710 4.832 -21.935 1.00 90.62 83 VAL A O 1
ATOM 634 N N . THR A 1 84 ? 3.111 7.023 -22.218 1.00 91.56 84 THR A N 1
ATOM 635 C CA . THR A 1 84 ? 4.396 6.864 -22.927 1.00 91.56 84 THR A CA 1
ATOM 636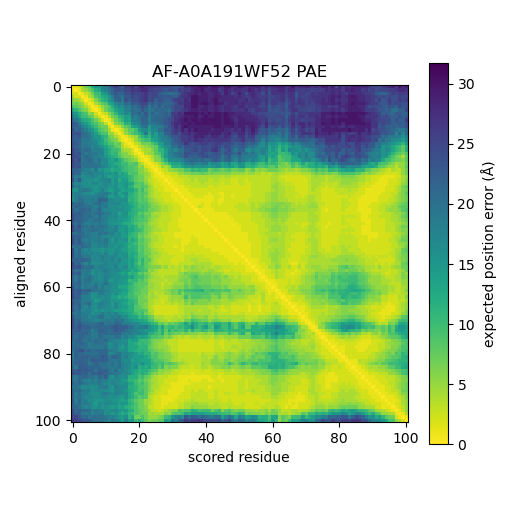 C C . THR A 1 84 ? 5.501 7.684 -22.246 1.00 91.56 84 THR A C 1
ATOM 638 O O . THR A 1 84 ? 5.333 8.897 -22.114 1.00 91.56 84 THR A O 1
ATOM 641 N N . PRO A 1 85 ? 6.643 7.071 -21.871 1.00 88.00 85 PRO A N 1
ATOM 642 C CA . PRO A 1 85 ? 6.912 5.629 -21.903 1.00 88.00 85 PRO A CA 1
ATOM 643 C C . PRO A 1 85 ? 5.962 4.841 -20.972 1.00 88.00 85 PRO A C 1
ATOM 645 O O . PRO A 1 85 ? 5.435 5.427 -20.026 1.00 88.00 85 PRO A O 1
ATOM 648 N N . PRO A 1 86 ? 5.722 3.537 -21.230 1.00 92.88 86 PRO A N 1
ATOM 649 C CA . PRO A 1 86 ? 4.855 2.716 -20.385 1.00 92.88 86 PRO A CA 1
ATOM 650 C C . PRO A 1 86 ? 5.323 2.701 -18.931 1.00 92.88 86 PRO A C 1
ATOM 652 O O . PRO A 1 86 ? 6.522 2.583 -18.673 1.00 92.88 86 PRO A O 1
ATOM 655 N N . LEU A 1 87 ? 4.372 2.768 -18.003 1.00 96.12 87 LEU A N 1
ATOM 656 C CA . LEU A 1 87 ? 4.628 2.687 -16.565 1.00 96.12 87 LEU A CA 1
ATOM 657 C C . LEU A 1 87 ? 4.197 1.327 -16.013 1.00 96.12 87 LEU A C 1
ATOM 659 O O . LEU A 1 87 ? 3.518 0.543 -16.678 1.00 96.12 87 LEU A O 1
ATOM 663 N N . TYR A 1 88 ? 4.601 1.049 -14.779 1.00 96.44 88 TYR A N 1
ATOM 664 C CA . TYR A 1 88 ? 4.257 -0.166 -14.052 1.00 96.44 88 TYR A CA 1
ATOM 665 C C . TYR A 1 88 ? 3.642 0.199 -12.712 1.00 96.44 88 TYR A C 1
ATOM 667 O O . TYR A 1 88 ? 4.071 1.169 -12.087 1.00 96.44 88 TYR A O 1
ATOM 675 N N . PHE A 1 89 ? 2.657 -0.571 -12.259 1.00 95.19 89 PHE A N 1
ATOM 676 C CA . PHE A 1 89 ? 1.999 -0.311 -10.989 1.00 95.19 89 PHE A CA 1
ATOM 677 C C . PHE A 1 89 ? 1.627 -1.572 -10.213 1.00 95.19 89 PHE A C 1
ATOM 679 O O . PHE A 1 89 ? 1.500 -2.657 -10.778 1.00 95.19 89 PHE A O 1
ATOM 686 N N . ILE A 1 90 ? 1.452 -1.402 -8.904 1.00 93.69 90 ILE A N 1
ATOM 687 C CA . ILE A 1 90 ? 0.922 -2.395 -7.964 1.00 93.69 90 ILE A CA 1
ATOM 688 C C . ILE A 1 90 ? -0.181 -1.708 -7.165 1.00 93.69 90 ILE A C 1
ATOM 690 O O . ILE A 1 90 ? -0.008 -0.556 -6.759 1.00 93.69 90 ILE A O 1
ATOM 694 N N . GLU A 1 91 ? -1.298 -2.396 -6.973 1.00 92.38 91 GLU A N 1
ATOM 695 C CA . GLU A 1 91 ? -2.392 -1.945 -6.118 1.00 92.38 91 GLU A CA 1
ATOM 696 C C . GLU A 1 91 ? -2.455 -2.844 -4.888 1.00 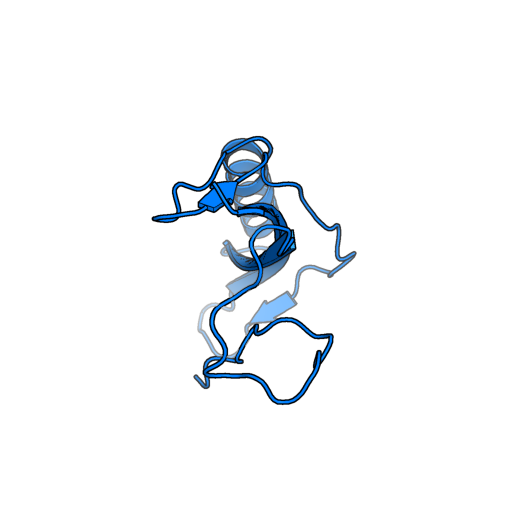92.38 91 GLU A C 1
ATOM 698 O O . GLU A 1 91 ? -2.486 -4.066 -5.020 1.00 92.38 91 GLU A O 1
ATOM 703 N N . ASP A 1 92 ? -2.436 -2.224 -3.711 1.00 90.38 92 ASP A N 1
ATOM 704 C CA . ASP A 1 92 ? -2.522 -2.907 -2.423 1.00 90.38 92 ASP A CA 1
ATOM 705 C C . ASP A 1 92 ? -3.703 -2.372 -1.625 1.00 90.38 92 ASP A C 1
ATOM 707 O O . ASP A 1 92 ? -3.906 -1.152 -1.548 1.00 90.38 92 ASP A O 1
ATOM 711 N N . ASP A 1 93 ? -4.424 -3.296 -1.001 1.00 90.75 93 ASP A N 1
ATOM 712 C CA . ASP A 1 93 ? -5.540 -3.018 -0.114 1.00 90.75 93 ASP A CA 1
ATOM 713 C C . ASP A 1 93 ? -5.053 -2.866 1.329 1.00 90.75 93 ASP A C 1
ATOM 715 O O . ASP A 1 93 ? -4.289 -3.674 1.864 1.00 90.75 93 ASP A O 1
ATOM 719 N N . TRP A 1 94 ? -5.513 -1.807 1.982 1.00 88.81 94 TRP A N 1
ATOM 720 C CA . TRP A 1 94 ? -5.206 -1.516 3.374 1.00 88.81 94 TRP A CA 1
ATOM 721 C C . TRP A 1 94 ? -6.482 -1.446 4.178 1.00 88.81 94 TRP A C 1
ATOM 723 O O . TRP A 1 94 ? -7.456 -0.814 3.762 1.00 88.81 94 TRP A O 1
ATOM 733 N N . VAL A 1 95 ? -6.444 -2.047 5.362 1.00 90.06 95 VAL A N 1
ATOM 734 C CA . VAL A 1 95 ? -7.587 -2.095 6.266 1.00 90.06 95 VAL A CA 1
ATOM 735 C C . VAL A 1 95 ? -7.235 -1.402 7.572 1.00 90.06 95 VAL A C 1
ATOM 737 O O . VAL A 1 95 ? -6.172 -1.627 8.154 1.00 90.06 95 VAL A O 1
ATOM 740 N N . VAL A 1 96 ? -8.147 -0.556 8.046 1.00 88.88 96 VAL A N 1
ATOM 741 C CA . VAL A 1 96 ? -8.059 0.108 9.347 1.00 88.88 96 VAL A CA 1
ATOM 742 C C . VAL A 1 96 ? -9.309 -0.228 10.145 1.00 88.88 96 VAL A C 1
ATOM 744 O O . VAL A 1 96 ? -10.380 0.300 9.833 1.00 88.88 96 VAL A O 1
ATOM 747 N N . PRO A 1 97 ? -9.194 -1.073 11.179 1.00 86.50 97 PRO A N 1
ATOM 748 C CA . PRO A 1 97 ? -10.329 -1.371 12.030 1.00 86.50 97 PRO A CA 1
ATOM 749 C C . PRO A 1 97 ? -10.709 -0.117 12.813 1.00 86.50 97 PRO A C 1
ATOM 751 O O . PRO A 1 97 ? -9.836 0.612 13.296 1.00 86.50 97 PRO A O 1
ATOM 754 N N . SER A 1 98 ? -12.001 0.158 12.942 1.00 81.62 98 SER A N 1
ATOM 755 C CA . SER A 1 98 ? -12.497 1.289 13.719 1.00 81.62 98 SER A CA 1
ATOM 756 C C . SER A 1 98 ? -13.651 0.893 14.626 1.00 81.62 98 SER A C 1
A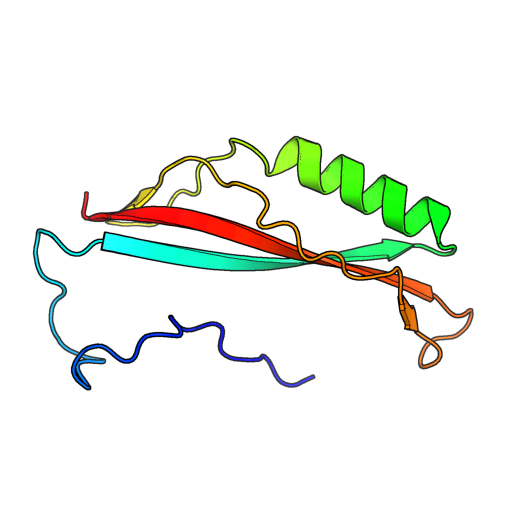TOM 758 O O . SER A 1 98 ? -14.619 0.257 14.208 1.00 81.62 98 SER A O 1
ATOM 760 N N . ASP A 1 99 ? -13.557 1.351 15.866 1.00 74.50 99 ASP A N 1
ATOM 761 C CA . ASP A 1 99 ? -14.655 1.354 16.819 1.00 74.50 99 ASP A CA 1
ATOM 762 C C . ASP A 1 99 ? -15.170 2.797 16.961 1.00 74.50 99 ASP A C 1
ATOM 764 O O . ASP A 1 99 ? -14.443 3.773 16.722 1.00 74.50 99 ASP A O 1
ATOM 768 N N . ARG A 1 100 ? -16.438 2.976 17.338 1.00 63.44 100 ARG A N 1
ATOM 769 C CA . ARG A 1 100 ? -16.931 4.304 17.725 1.00 63.44 100 ARG A CA 1
ATOM 770 C C . ARG A 1 100 ? -16.253 4.742 19.033 1.00 63.44 100 ARG A C 1
ATOM 772 O O . ARG A 1 100 ? -16.198 3.958 19.976 1.00 63.44 100 ARG A O 1
ATOM 779 N N . ALA A 1 101 ? -15.715 5.966 19.054 1.00 58.88 101 ALA A N 1
ATOM 780 C CA . ALA A 1 101 ? -15.081 6.566 20.235 1.00 58.88 101 ALA A CA 1
ATOM 781 C C . ALA A 1 101 ? -16.108 7.130 21.226 1.00 58.88 101 ALA A C 1
ATOM 783 O O . ALA A 1 101 ? -17.186 7.581 20.764 1.00 58.88 101 ALA A O 1
#

Organism: NCBI:txid453304

Foldseek 3Di:
DDDDPPDPPDPPDVPPPDDADQFDKDKDKDKDKQKDQDQVNSVVSVVVVQVVQAQDFDDDPQKDKGGKDWPDDVFGWDWAPVDPPIMIIDMTMIMIIIGGD

Sequence (101 aa):
MVAFDTGPDDLDDERLAASQRVDSKGDYRFVTKSVGIDPFAARQVRDAVATRITGHRLVVAGRACGPAYWDPSNAPVQRDTSVTPPLYFIEDDWVVPSDRA

Mean predicted aligned error: 10.47 Å

Secondary structure (DSSP, 8-state):
-PPP----SS--TT-TTSPPPTT-EEEEEEEEEEEESSHHHHHHHHHHHHHHHTT-B--BTTEEE-B-EEE---PPPEEE-SSSS-EEEEEEEEEEEEEE-

Radius of gyration: 16.73 Å; Cα contacts (8 Å, |Δi|>4): 164; chains: 1; bounding box: 42×24×43 Å

Solvent-accessible surface area (backbone atoms only — not comparable to full-atom values): 6038 Å² total; per-residue (Å²): 137,82,83,78,82,76,63,73,91,71,84,74,79,90,46,92,82,56,82,76,59,82,84,42,66,50,66,49,64,51,76,48,78,21,64,20,80,40,70,63,48,10,48,53,42,39,53,55,49,48,68,64,44,50,64,37,59,63,88,48,94,75,41,42,47,40,51,22,39,76,48,84,59,90,60,68,78,42,76,42,76,92,45,87,78,53,36,18,33,36,64,42,42,34,39,27,47,29,38,53,98